Protein AF-A0A0B3AJX7-F1 (afdb_monomer_lite)

Structure (mmCIF, N/CA/C/O backbone):
data_AF-A0A0B3AJX7-F1
#
_entry.id   AF-A0A0B3AJX7-F1
#
loop_
_atom_site.group_PDB
_atom_site.id
_atom_site.type_symbol
_atom_site.label_atom_id
_atom_site.label_alt_id
_atom_site.label_comp_id
_atom_site.label_asym_id
_atom_site.label_entity_id
_atom_site.label_seq_id
_atom_site.pdbx_PDB_ins_code
_atom_site.Cartn_x
_atom_site.Cartn_y
_atom_site.Cartn_z
_atom_site.occupancy
_atom_site.B_iso_or_equiv
_atom_site.auth_seq_id
_atom_site.auth_comp_id
_ato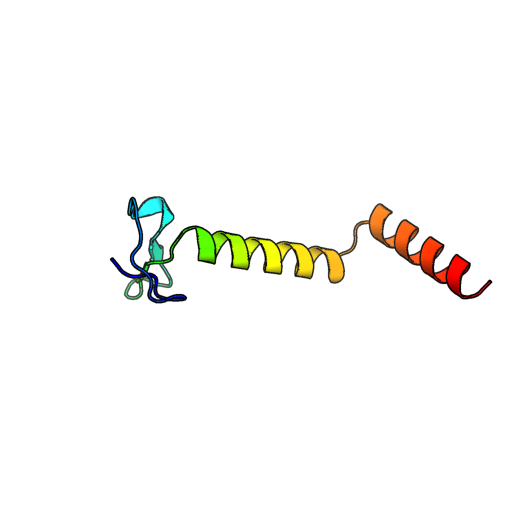m_site.auth_asym_id
_atom_site.auth_atom_id
_atom_site.pdbx_PDB_model_num
ATOM 1 N N . MET A 1 1 ? -6.797 5.068 18.095 1.00 86.38 1 MET A N 1
ATOM 2 C CA . MET A 1 1 ? -6.999 3.963 17.122 1.00 86.38 1 MET A CA 1
ATOM 3 C C . MET A 1 1 ? -5.656 3.334 16.781 1.00 86.38 1 MET A C 1
ATOM 5 O O . MET A 1 1 ? -4.695 4.077 16.638 1.00 86.38 1 MET A O 1
ATOM 9 N N . ASN A 1 2 ? -5.590 2.010 16.596 1.00 94.19 2 ASN A N 1
ATOM 10 C CA . ASN A 1 2 ? -4.352 1.322 16.204 1.00 94.19 2 ASN A CA 1
ATOM 11 C C . ASN A 1 2 ? -4.382 0.922 14.725 1.00 94.19 2 ASN A C 1
ATOM 13 O O . ASN A 1 2 ? -5.412 0.475 14.215 1.00 94.19 2 ASN A O 1
ATOM 17 N N . CYS A 1 3 ? -3.240 1.042 14.050 1.00 95.12 3 CYS A N 1
ATOM 18 C CA . CYS A 1 3 ? -3.061 0.580 12.679 1.00 95.12 3 CYS A CA 1
ATOM 19 C C . CYS A 1 3 ? -3.188 -0.949 12.608 1.00 95.12 3 CYS A C 1
ATOM 21 O O . CYS A 1 3 ? -2.507 -1.680 13.332 1.00 95.12 3 CYS A O 1
ATOM 23 N N . LYS A 1 4 ? -4.018 -1.463 11.695 1.00 95.62 4 LYS A N 1
ATOM 24 C CA . LYS A 1 4 ? -4.234 -2.905 11.510 1.00 95.62 4 LYS A CA 1
ATOM 25 C C . LYS A 1 4 ? -2.953 -3.630 11.088 1.00 95.62 4 LYS A C 1
ATOM 27 O O . LYS A 1 4 ? -2.776 -4.777 11.504 1.00 95.62 4 LYS A O 1
ATOM 32 N N . LEU A 1 5 ? -2.084 -2.957 10.326 1.00 94.38 5 LEU A N 1
ATOM 33 C CA . LEU A 1 5 ? -0.861 -3.519 9.746 1.00 94.38 5 LEU A CA 1
ATOM 34 C C . LEU A 1 5 ? 0.318 -3.516 10.726 1.00 94.38 5 LEU A C 1
ATOM 36 O O . LEU A 1 5 ? 0.877 -4.570 11.000 1.00 94.38 5 LEU A O 1
ATOM 40 N N . CYS A 1 6 ? 0.682 -2.360 11.289 1.00 95.75 6 CYS A N 1
ATOM 41 C CA . CYS A 1 6 ? 1.868 -2.240 12.149 1.00 95.75 6 CYS A CA 1
ATOM 42 C C . CYS A 1 6 ? 1.570 -2.207 13.655 1.00 95.75 6 CYS A C 1
ATOM 44 O O . CYS A 1 6 ? 2.501 -2.094 14.445 1.00 95.75 6 CYS A O 1
ATOM 46 N N . LYS A 1 7 ? 0.291 -2.265 14.056 1.00 96.56 7 LYS A N 1
ATOM 47 C CA . LYS A 1 7 ? -0.199 -2.237 15.451 1.00 96.56 7 LYS A CA 1
ATOM 48 C C . LYS A 1 7 ? 0.126 -0.977 16.262 1.00 96.56 7 LYS A C 1
ATOM 50 O O . LYS A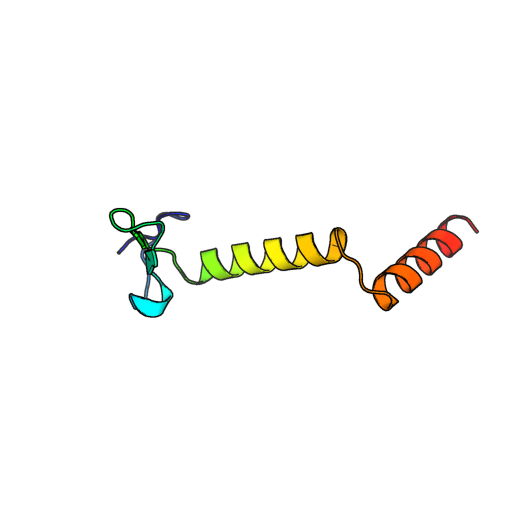 1 7 ? -0.349 -0.861 17.386 1.00 96.56 7 LYS A O 1
ATOM 55 N N . LYS A 1 8 ? 0.856 -0.016 15.693 1.00 95.75 8 LYS A N 1
ATOM 56 C CA . LYS A 1 8 ? 1.130 1.286 16.312 1.00 95.75 8 LYS A CA 1
ATOM 57 C C . LYS A 1 8 ? -0.136 2.141 16.412 1.00 95.75 8 LYS A C 1
ATOM 59 O O . LYS A 1 8 ? -1.046 2.003 15.588 1.00 95.75 8 LYS A O 1
ATOM 64 N N . SER A 1 9 ? -0.157 3.039 17.395 1.00 95.50 9 SER A N 1
ATOM 65 C CA . SER A 1 9 ? -1.169 4.095 17.482 1.00 95.50 9 SER A CA 1
ATOM 66 C C . SER A 1 9 ? -1.097 4.999 16.248 1.00 95.50 9 SER A C 1
ATOM 68 O O . SER A 1 9 ? -0.012 5.251 15.723 1.00 95.50 9 SER A O 1
ATOM 70 N N . ILE A 1 10 ? -2.252 5.447 15.761 1.00 94.69 10 ILE A N 1
ATOM 71 C CA . ILE A 1 10 ? -2.354 6.408 14.661 1.00 94.69 10 ILE A CA 1
ATOM 72 C C . ILE A 1 10 ? -2.456 7.806 15.269 1.00 94.69 10 ILE A C 1
ATOM 74 O O . ILE A 1 10 ? -3.483 8.144 15.861 1.00 94.69 10 ILE A O 1
ATOM 78 N N . GLU A 1 11 ? -1.401 8.599 15.119 1.00 90.50 11 GLU A N 1
ATOM 79 C CA . GLU A 1 11 ? -1.419 10.027 15.441 1.00 90.50 11 GLU A CA 1
ATOM 80 C C . GLU A 1 11 ? -2.255 10.793 14.409 1.00 90.50 11 GLU A C 1
ATOM 82 O O . GLU A 1 11 ? -2.254 10.435 13.230 1.00 90.50 11 GLU A O 1
ATOM 87 N N . ASN A 1 12 ? -2.975 11.830 14.854 1.00 88.69 12 ASN A N 1
ATOM 88 C CA . ASN A 1 12 ? -3.831 12.673 14.006 1.00 88.69 12 ASN A CA 1
ATOM 89 C C . ASN A 1 12 ? -4.811 11.860 13.143 1.00 88.69 12 ASN A C 1
ATOM 91 O O . ASN A 1 12 ? -4.866 11.996 11.923 1.00 88.69 12 ASN A O 1
ATOM 95 N N . TYR A 1 13 ? -5.559 10.960 13.785 1.00 91.88 13 TYR A N 1
ATOM 96 C CA . TYR A 1 13 ? -6.500 10.092 13.085 1.00 91.88 13 TYR A CA 1
ATOM 97 C C . TYR A 1 13 ? -7.597 10.893 12.366 1.00 91.88 13 TYR A C 1
ATOM 99 O O . TYR A 1 13 ? -8.370 11.612 12.999 1.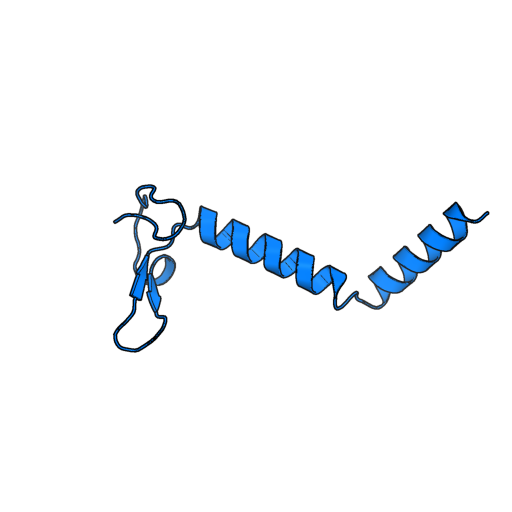00 91.88 13 TYR A O 1
ATOM 107 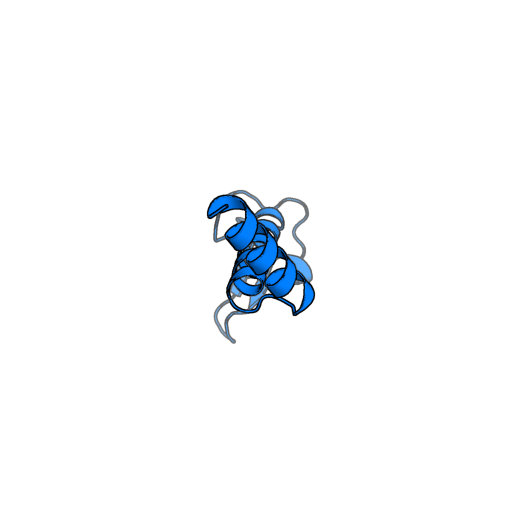N N . HIS A 1 14 ? -7.739 10.648 11.065 1.00 91.19 14 HIS A N 1
ATOM 108 C CA . HIS A 1 14 ? -8.833 11.126 10.229 1.00 91.19 14 HIS A CA 1
ATOM 109 C C . HIS A 1 14 ? -9.431 9.956 9.450 1.00 91.19 14 HIS A C 1
ATOM 111 O O . HIS A 1 14 ? -8.734 9.271 8.704 1.00 91.19 14 HIS A O 1
ATOM 117 N N . SER A 1 15 ? -10.734 9.717 9.608 1.00 90.56 15 SER A N 1
ATOM 118 C CA . SER A 1 15 ? -11.398 8.564 8.983 1.00 90.56 15 SER A CA 1
ATOM 119 C C . SER A 1 15 ? -11.258 8.547 7.455 1.00 90.56 15 SER A C 1
ATOM 121 O O . SER A 1 15 ? -10.990 7.490 6.899 1.00 90.56 15 SER A O 1
ATOM 123 N N . GLU A 1 16 ? -11.312 9.704 6.795 1.00 90.19 16 GLU A N 1
ATOM 124 C CA . GLU A 1 16 ? -11.139 9.842 5.340 1.00 90.19 16 GLU A CA 1
ATOM 125 C C . GLU A 1 16 ? -9.763 9.382 4.835 1.00 90.19 16 GLU A C 1
ATOM 127 O O . GLU A 1 16 ? -9.650 8.879 3.720 1.00 90.19 16 GLU A O 1
ATOM 132 N N . PHE A 1 17 ? -8.720 9.517 5.659 1.00 88.88 17 PHE A N 1
ATOM 133 C CA . PHE A 1 17 ? -7.341 9.199 5.275 1.00 88.88 17 PHE A CA 1
ATOM 134 C C . PHE A 1 17 ? -6.832 7.885 5.869 1.00 88.88 17 PHE A C 1
ATOM 136 O O . PHE A 1 17 ? -5.924 7.261 5.323 1.00 88.88 17 PHE A O 1
ATOM 143 N N . ASN A 1 18 ? -7.384 7.460 7.006 1.00 93.38 18 ASN A N 1
ATOM 144 C CA . ASN A 1 18 ? -6.905 6.297 7.744 1.00 93.38 18 ASN A CA 1
ATOM 145 C C . ASN A 1 18 ? -7.828 5.089 7.640 1.00 93.38 18 ASN A C 1
ATOM 147 O O . ASN A 1 18 ? -7.365 3.979 7.897 1.00 93.38 18 ASN A O 1
ATOM 151 N N . GLN A 1 19 ? -9.110 5.257 7.314 1.00 93.44 19 GLN A N 1
ATOM 152 C CA . GLN A 1 19 ? -10.045 4.141 7.263 1.00 93.44 19 GLN A CA 1
ATOM 153 C C . GLN A 1 19 ? -10.160 3.594 5.842 1.00 93.44 19 GLN A C 1
ATOM 155 O O . GLN A 1 19 ? -10.694 4.235 4.944 1.00 93.44 19 GLN A O 1
ATOM 160 N N . LEU A 1 20 ? -9.716 2.355 5.659 1.00 91.56 20 LEU A N 1
ATOM 161 C CA . LEU A 1 20 ? -9.966 1.592 4.447 1.00 91.56 20 LEU A CA 1
ATOM 162 C C . LEU A 1 20 ? -11.250 0.778 4.627 1.00 91.56 20 LEU A C 1
ATOM 164 O O . LEU A 1 20 ? -11.334 -0.077 5.516 1.00 91.56 20 LEU A O 1
ATOM 168 N N . LYS A 1 21 ? -12.245 1.036 3.775 1.00 92.44 21 LYS A N 1
ATOM 169 C CA . LYS A 1 21 ? -13.456 0.217 3.666 1.00 92.44 21 LYS A CA 1
ATOM 170 C C . LYS A 1 21 ? -13.178 -0.939 2.703 1.00 92.44 21 LYS A C 1
ATOM 172 O O . LYS A 1 21 ? -12.855 -0.697 1.545 1.00 92.44 21 LYS A O 1
ATOM 177 N N . ILE A 1 22 ? -13.270 -2.170 3.200 1.00 90.62 22 ILE A N 1
ATOM 178 C CA . ILE A 1 22 ? -13.075 -3.391 2.403 1.00 90.62 22 ILE A CA 1
ATOM 179 C C . ILE A 1 22 ? -14.416 -3.811 1.793 1.00 90.62 22 ILE A C 1
ATOM 181 O O . ILE A 1 22 ? -14.493 -4.089 0.602 1.00 90.62 22 ILE A O 1
ATOM 185 N N . ASP A 1 23 ? -15.478 -3.774 2.599 1.00 92.88 23 ASP A N 1
ATOM 186 C CA . ASP A 1 23 ? -16.863 -3.995 2.182 1.00 92.88 23 ASP A CA 1
ATOM 187 C C . ASP A 1 23 ? -17.830 -3.253 3.126 1.00 92.88 23 ASP A C 1
ATOM 189 O O . ASP A 1 23 ? -17.429 -2.358 3.875 1.00 92.88 23 ASP A O 1
ATOM 193 N N . GLU A 1 24 ? -19.126 -3.555 3.060 1.00 90.94 24 GLU A N 1
ATOM 194 C CA . GLU A 1 24 ? -20.150 -2.901 3.882 1.00 90.94 24 GLU A CA 1
ATOM 195 C C . GLU A 1 24 ? -19.961 -3.112 5.389 1.00 90.94 24 GLU A C 1
ATOM 197 O O . GLU A 1 24 ? -20.207 -2.191 6.171 1.00 90.94 24 GLU A O 1
ATOM 202 N N . SER A 1 25 ? -19.461 -4.281 5.783 1.00 93.06 25 SER A N 1
ATOM 203 C CA . SER A 1 25 ? -19.278 -4.702 7.174 1.00 93.06 25 SER A CA 1
ATOM 204 C C . SER A 1 25 ? -17.840 -4.556 7.679 1.00 93.06 25 SER A C 1
ATOM 206 O O . SER A 1 25 ? -17.616 -4.402 8.881 1.00 93.06 25 SER A O 1
ATOM 208 N N . HIS A 1 26 ? -16.854 -4.544 6.780 1.00 92.38 26 HIS A N 1
ATOM 209 C CA . HIS A 1 26 ? -15.441 -4.565 7.138 1.00 92.38 26 HIS A CA 1
ATOM 210 C C . HIS A 1 26 ? -14.753 -3.233 6.850 1.00 92.38 26 HIS A C 1
ATOM 212 O O . HIS A 1 26 ? -14.611 -2.783 5.709 1.00 92.38 26 HIS A O 1
ATOM 218 N N . LYS A 1 27 ? -14.247 -2.625 7.925 1.00 93.81 27 LYS A N 1
ATOM 219 C CA . LYS A 1 27 ? -13.435 -1.409 7.887 1.00 93.81 27 LYS A CA 1
ATOM 220 C C . LYS A 1 27 ? -12.183 -1.611 8.728 1.00 93.81 27 LYS A C 1
ATOM 222 O O . LYS A 1 27 ? -12.244 -2.182 9.818 1.00 93.81 27 LYS A O 1
ATOM 227 N N . VAL A 1 28 ? -11.043 -1.137 8.240 1.00 94.12 28 VAL A N 1
ATOM 228 C CA . VAL A 1 28 ? -9.767 -1.210 8.961 1.00 94.12 28 VAL A CA 1
ATOM 229 C C . VAL A 1 28 ? -9.085 0.146 8.986 1.00 94.12 28 VAL A C 1
ATOM 231 O O . VAL A 1 28 ? -9.163 0.907 8.030 1.00 94.12 28 VAL A O 1
ATOM 234 N N . ASN A 1 29 ? -8.390 0.435 10.083 1.00 95.38 29 ASN A N 1
ATOM 235 C CA . ASN A 1 29 ? -7.626 1.668 10.225 1.00 95.38 29 ASN A CA 1
ATOM 236 C C . ASN A 1 29 ? -6.158 1.401 9.882 1.00 95.38 29 ASN A C 1
ATOM 238 O O . ASN A 1 29 ? -5.569 0.446 10.392 1.00 95.38 29 ASN A O 1
ATOM 242 N N . ILE A 1 30 ? -5.558 2.231 9.039 1.00 95.44 30 ILE A N 1
ATOM 243 C CA . ILE A 1 30 ? -4.179 2.113 8.568 1.00 95.44 30 ILE A CA 1
ATOM 244 C C . ILE A 1 30 ? -3.487 3.471 8.748 1.00 95.44 30 ILE A C 1
ATOM 246 O O . ILE A 1 30 ? -4.044 4.518 8.421 1.00 95.44 30 ILE A O 1
ATOM 250 N N . CYS A 1 31 ? -2.275 3.470 9.308 1.00 94.94 31 CYS A N 1
ATOM 251 C CA . CYS A 1 31 ? -1.477 4.690 9.426 1.00 94.94 31 CYS A CA 1
ATOM 252 C C . CYS A 1 31 ? -0.866 5.096 8.076 1.00 94.94 31 CYS A C 1
ATOM 254 O O . CYS A 1 31 ? -0.614 4.249 7.214 1.00 94.94 31 CYS A O 1
ATOM 256 N N . LEU A 1 32 ? -0.558 6.387 7.936 1.00 91.62 32 LEU A N 1
ATOM 257 C CA . LEU A 1 32 ? 0.028 6.954 6.722 1.00 91.62 32 LEU A CA 1
ATOM 258 C C . LEU A 1 32 ? 1.342 6.264 6.320 1.00 91.62 32 LEU A C 1
ATOM 260 O O . LEU A 1 32 ? 1.535 5.941 5.153 1.00 91.62 32 LEU A O 1
ATOM 264 N N . ASP A 1 33 ? 2.204 5.932 7.283 1.00 93.38 33 ASP A N 1
ATOM 265 C CA . ASP A 1 33 ? 3.462 5.220 7.019 1.00 93.38 33 ASP A CA 1
ATOM 266 C C . ASP A 1 33 ? 3.256 3.880 6.306 1.00 93.38 33 ASP A C 1
ATOM 268 O O . ASP A 1 33 ? 4.017 3.509 5.411 1.00 93.38 33 ASP A O 1
ATOM 272 N N . CYS A 1 34 ? 2.234 3.125 6.711 1.00 94.00 34 CYS A N 1
ATOM 273 C CA . CYS A 1 34 ? 1.919 1.846 6.089 1.00 94.00 34 CYS A CA 1
ATOM 274 C C . CYS A 1 34 ? 1.347 2.031 4.680 1.00 94.00 34 CYS A C 1
ATOM 276 O O . CYS A 1 34 ? 1.716 1.268 3.787 1.00 94.00 34 CYS A O 1
ATOM 278 N N . ILE A 1 35 ? 0.508 3.051 4.471 1.00 91.31 35 ILE A N 1
ATOM 279 C CA . ILE A 1 35 ? -0.004 3.414 3.142 1.00 91.31 35 ILE A CA 1
ATOM 280 C C . ILE A 1 35 ? 1.164 3.777 2.220 1.00 91.31 35 ILE A C 1
ATOM 282 O O . ILE A 1 35 ? 1.289 3.219 1.135 1.00 91.31 35 ILE A O 1
ATOM 286 N N . ASN A 1 36 ? 2.086 4.623 2.680 1.00 92.88 36 ASN A N 1
ATOM 287 C CA . ASN A 1 36 ? 3.252 5.043 1.902 1.00 92.88 36 ASN A CA 1
ATOM 288 C C . ASN A 1 36 ? 4.144 3.861 1.500 1.00 92.88 36 ASN A C 1
ATOM 290 O O . ASN A 1 36 ? 4.580 3.772 0.352 1.00 92.88 36 ASN A O 1
ATOM 294 N N . LYS A 1 37 ? 4.387 2.917 2.420 1.00 95.19 37 LYS A N 1
ATOM 295 C CA . LYS A 1 37 ? 5.141 1.688 2.116 1.00 95.19 37 LYS A CA 1
ATOM 296 C C . LYS A 1 37 ? 4.454 0.843 1.047 1.00 95.19 37 LYS A C 1
ATOM 298 O O . LYS A 1 37 ? 5.125 0.368 0.134 1.00 95.19 37 LYS A O 1
ATOM 303 N N . PHE A 1 38 ? 3.136 0.681 1.148 1.00 91.88 38 PHE A N 1
ATOM 304 C CA . PHE A 1 38 ? 2.352 -0.048 0.155 1.00 91.88 38 PHE A CA 1
ATOM 305 C C . PHE A 1 38 ? 2.417 0.628 -1.220 1.00 91.88 38 PHE A C 1
ATOM 307 O O . PHE A 1 38 ? 2.749 -0.029 -2.205 1.00 91.88 38 PHE A O 1
ATOM 314 N N . MET A 1 39 ? 2.197 1.944 -1.280 1.00 92.75 39 MET A N 1
ATOM 315 C CA . MET A 1 39 ? 2.245 2.706 -2.531 1.00 92.75 39 MET A CA 1
ATOM 316 C C . MET A 1 39 ? 3.621 2.630 -3.194 1.00 92.75 39 MET A C 1
ATOM 318 O O . MET A 1 39 ? 3.709 2.439 -4.405 1.00 92.75 39 MET A O 1
ATOM 322 N N . LYS A 1 40 ? 4.701 2.707 -2.409 1.00 95.38 40 LYS A N 1
ATOM 323 C CA . LYS A 1 40 ? 6.066 2.563 -2.926 1.00 95.38 40 LYS A CA 1
ATOM 324 C C . LYS A 1 40 ? 6.306 1.175 -3.522 1.00 95.38 40 LYS A C 1
ATOM 326 O O . LYS A 1 40 ? 6.771 1.068 -4.653 1.00 95.38 40 LYS A O 1
ATOM 331 N N . TRP A 1 41 ? 5.943 0.117 -2.796 1.00 95.12 41 TRP A N 1
ATOM 332 C CA . TRP A 1 41 ? 6.049 -1.255 -3.301 1.00 95.12 41 TRP A CA 1
ATOM 333 C C . TRP A 1 41 ? 5.239 -1.455 -4.591 1.00 95.12 41 TRP A C 1
ATOM 335 O O . TRP A 1 41 ? 5.726 -2.061 -5.550 1.00 95.12 41 TRP A O 1
ATOM 345 N N . GLN A 1 42 ? 4.021 -0.912 -4.639 1.00 93.56 42 GLN A N 1
ATOM 346 C CA . GLN A 1 42 ? 3.162 -0.974 -5.815 1.00 93.56 42 GLN A CA 1
ATOM 347 C C . GLN A 1 42 ? 3.830 -0.281 -7.010 1.00 93.56 42 GLN A C 1
ATOM 349 O O . GLN A 1 42 ? 3.951 -0.886 -8.074 1.00 93.56 42 GLN A O 1
ATOM 354 N N . GLN A 1 43 ? 4.315 0.952 -6.837 1.00 92.62 43 GLN A N 1
ATOM 355 C CA . GLN A 1 43 ? 5.018 1.705 -7.882 1.00 92.62 43 GLN A CA 1
ATOM 356 C C . GLN A 1 43 ? 6.233 0.945 -8.426 1.00 92.62 43 GLN A C 1
ATOM 358 O O . GLN A 1 43 ? 6.383 0.815 -9.641 1.00 92.62 43 GLN A O 1
ATOM 363 N N . GLU A 1 44 ? 7.074 0.396 -7.546 1.00 92.75 44 GLU A N 1
ATOM 364 C CA . GLU A 1 44 ? 8.248 -0.393 -7.938 1.00 92.75 44 GLU A CA 1
ATOM 365 C C . GLU A 1 44 ? 7.859 -1.656 -8.716 1.00 92.75 44 GLU A C 1
ATOM 367 O O . GLU A 1 44 ? 8.511 -2.016 -9.698 1.00 92.75 44 GLU A O 1
ATOM 372 N N . THR A 1 45 ? 6.778 -2.319 -8.306 1.00 92.94 45 THR A N 1
ATOM 373 C CA . THR A 1 45 ? 6.262 -3.517 -8.978 1.00 92.94 45 THR A CA 1
ATOM 374 C C . THR A 1 45 ? 5.740 -3.182 -10.374 1.00 92.94 45 THR A C 1
ATOM 376 O O . THR A 1 45 ? 6.130 -3.833 -11.345 1.00 92.94 45 THR A O 1
ATOM 379 N N . TYR A 1 46 ? 4.935 -2.124 -10.514 1.00 90.94 46 TYR A N 1
ATOM 380 C CA . TYR A 1 46 ? 4.446 -1.671 -11.820 1.00 90.94 46 TYR A CA 1
ATOM 381 C C . TYR A 1 46 ? 5.584 -1.242 -12.745 1.00 90.94 46 TYR A C 1
ATOM 383 O O . TYR A 1 46 ? 5.573 -1.605 -13.918 1.00 90.94 46 TYR A O 1
ATOM 391 N N . ALA A 1 47 ? 6.593 -0.535 -12.232 1.00 89.25 47 ALA A N 1
ATOM 392 C CA . ALA A 1 47 ? 7.746 -0.119 -13.028 1.00 89.25 47 ALA A CA 1
ATOM 393 C C . ALA A 1 47 ? 8.538 -1.311 -13.598 1.00 89.25 47 ALA A C 1
ATOM 395 O O . ALA A 1 47 ? 9.059 -1.225 -14.711 1.00 89.25 47 ALA A O 1
ATOM 396 N N . LYS A 1 48 ? 8.611 -2.426 -12.858 1.00 86.94 48 LYS A N 1
ATOM 397 C CA . LYS A 1 48 ? 9.263 -3.668 -13.306 1.00 86.94 48 LYS A CA 1
ATOM 398 C C . LYS A 1 48 ? 8.424 -4.440 -14.320 1.00 86.94 48 LYS A C 1
ATOM 400 O O . LYS A 1 48 ? 8.966 -4.907 -15.316 1.00 86.94 48 LYS A O 1
ATOM 405 N N . LEU A 1 49 ? 7.123 -4.587 -14.066 1.00 88.50 49 LEU A N 1
ATOM 406 C CA . LEU A 1 49 ? 6.227 -5.378 -14.916 1.00 88.50 49 LEU A CA 1
ATOM 407 C C . LEU A 1 49 ? 5.854 -4.653 -16.215 1.00 88.50 49 LEU A C 1
ATOM 409 O O . LEU A 1 49 ? 5.716 -5.280 -17.263 1.00 88.50 49 LEU A O 1
ATOM 413 N N . PHE A 1 50 ? 5.735 -3.328 -16.161 1.00 89.81 50 PHE A N 1
ATOM 414 C CA . PHE A 1 50 ? 5.304 -2.491 -17.278 1.00 89.81 50 PHE A CA 1
ATOM 415 C C . PHE A 1 50 ? 6.309 -1.361 -17.529 1.00 89.81 50 PHE A C 1
ATOM 417 O O . PHE A 1 50 ? 5.987 -0.179 -17.369 1.00 89.81 50 PHE A O 1
ATOM 424 N N . PRO A 1 51 ? 7.549 -1.693 -17.926 1.00 84.44 51 PRO A N 1
ATOM 425 C CA . PRO A 1 51 ? 8.560 -0.683 -18.167 1.00 84.44 51 PRO A CA 1
ATOM 426 C C . PRO A 1 51 ? 8.140 0.201 -19.343 1.00 84.44 51 PRO A C 1
ATOM 428 O O . PRO A 1 51 ? 7.736 -0.276 -20.410 1.00 84.44 51 PRO A O 1
ATOM 431 N N . THR A 1 52 ? 8.272 1.512 -19.157 1.00 86.31 52 THR A N 1
ATOM 432 C CA . THR A 1 52 ? 8.026 2.487 -20.222 1.00 86.31 52 THR A CA 1
ATOM 433 C C . THR A 1 52 ? 8.988 2.262 -21.392 1.00 86.31 52 THR A C 1
ATOM 435 O O . THR A 1 52 ? 10.057 1.665 -21.242 1.00 86.31 52 THR A O 1
ATOM 438 N N . LYS A 1 53 ? 8.654 2.790 -22.579 1.00 83.62 53 LYS A N 1
ATOM 439 C CA . LYS A 1 53 ? 9.539 2.717 -23.760 1.00 83.62 53 LYS A CA 1
ATOM 440 C C . LYS A 1 53 ? 10.954 3.236 -23.462 1.00 83.62 53 LYS A C 1
ATOM 442 O O . LYS A 1 53 ? 11.926 2.684 -23.969 1.00 83.62 53 LYS A O 1
ATOM 447 N N . ILE A 1 54 ? 11.067 4.277 -22.634 1.00 81.56 54 ILE A N 1
ATOM 448 C CA . ILE A 1 54 ? 12.350 4.854 -22.213 1.00 81.56 54 ILE A CA 1
ATOM 449 C C . ILE A 1 54 ? 13.092 3.890 -21.280 1.00 81.56 54 ILE A C 1
ATOM 451 O O . ILE A 1 54 ? 14.266 3.608 -21.514 1.00 81.56 54 ILE A O 1
ATOM 455 N N . ALA A 1 55 ? 12.404 3.334 -20.278 1.00 81.94 55 ALA A N 1
ATOM 456 C CA . ALA A 1 55 ? 12.990 2.368 -19.351 1.00 81.94 55 ALA A CA 1
ATOM 457 C C . ALA A 1 55 ? 13.485 1.103 -20.073 1.00 81.94 55 ALA A C 1
ATOM 459 O O . ALA A 1 55 ? 14.616 0.682 -19.840 1.00 81.94 55 ALA A O 1
ATOM 460 N N . LYS A 1 56 ? 12.703 0.556 -21.019 1.00 82.62 56 LYS A N 1
ATOM 461 C CA . LYS A 1 56 ? 13.131 -0.575 -21.865 1.00 82.62 56 LYS A CA 1
ATOM 462 C C . LYS A 1 56 ? 14.415 -0.261 -22.634 1.00 82.62 56 LYS A C 1
ATOM 464 O O . LYS A 1 56 ? 15.383 -1.005 -22.517 1.00 82.62 56 LYS A O 1
ATOM 469 N N . LYS A 1 57 ? 14.462 0.875 -23.345 1.00 84.50 57 LYS A N 1
ATOM 470 C CA . LYS A 1 57 ? 15.661 1.301 -24.09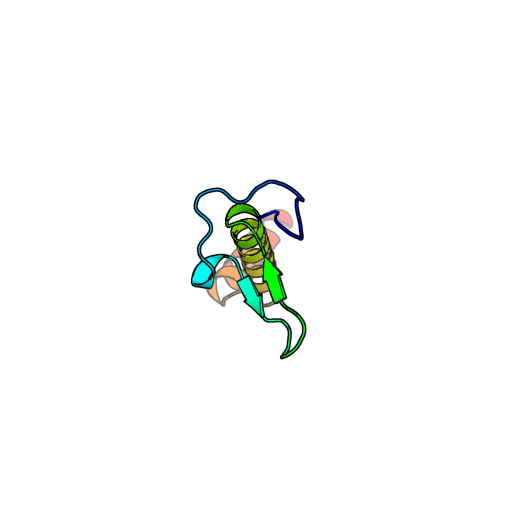5 1.00 84.50 57 LYS A CA 1
ATOM 471 C C . LYS A 1 57 ? 16.894 1.455 -23.201 1.00 84.50 57 LYS A C 1
ATOM 473 O O . LYS A 1 57 ? 18.008 1.169 -23.634 1.00 84.50 57 LYS A O 1
ATOM 478 N N . TYR A 1 58 ? 16.717 1.938 -21.974 1.00 81.25 58 TYR A N 1
ATOM 479 C CA . TYR A 1 58 ? 17.813 2.079 -21.017 1.00 81.25 58 TYR A CA 1
ATOM 480 C C . TYR A 1 58 ? 18.318 0.715 -20.518 1.00 81.25 58 TYR A C 1
ATOM 482 O O . TYR A 1 58 ? 19.526 0.483 -20.525 1.00 81.25 58 TYR A O 1
ATOM 490 N N . MET A 1 59 ? 17.415 -0.215 -20.184 1.00 81.12 59 MET A N 1
ATOM 491 C CA . M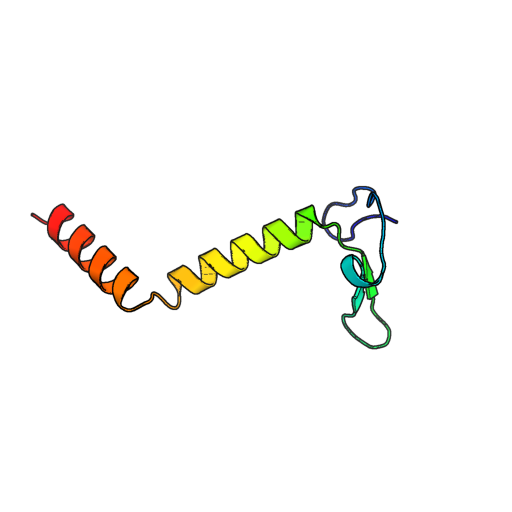ET A 1 59 ? 17.780 -1.587 -19.795 1.00 81.12 59 MET A CA 1
ATOM 492 C C . MET A 1 59 ? 18.511 -2.337 -20.919 1.00 81.12 59 MET A C 1
ATOM 494 O O . MET A 1 59 ? 19.533 -2.970 -20.672 1.00 81.12 59 MET A O 1
ATOM 498 N N . GLU A 1 60 ? 18.054 -2.212 -22.169 1.00 85.56 60 GLU A N 1
ATOM 499 C CA . GLU A 1 60 ? 18.729 -2.794 -23.341 1.00 85.56 60 GLU A CA 1
ATOM 500 C C . GLU A 1 60 ? 20.157 -2.255 -23.520 1.00 85.56 60 GLU A C 1
ATOM 502 O O . GLU A 1 60 ? 21.076 -3.015 -23.832 1.00 85.56 60 GLU A O 1
ATOM 507 N N . LYS A 1 61 ? 20.363 -0.947 -23.303 1.00 82.81 61 LYS A N 1
ATOM 508 C CA . LYS A 1 61 ? 21.695 -0.325 -23.360 1.00 82.81 61 LYS A CA 1
ATOM 509 C C . LYS A 1 61 ? 22.619 -0.829 -22.255 1.00 82.81 61 LYS A C 1
ATOM 511 O O . LYS A 1 61 ? 23.790 -1.073 -22.534 1.00 82.81 61 LYS A O 1
ATOM 516 N N . ILE A 1 62 ? 22.113 -0.986 -21.031 1.00 80.38 62 ILE A N 1
ATOM 517 C CA . ILE A 1 62 ? 22.891 -1.548 -19.917 1.00 80.38 62 ILE A CA 1
ATOM 518 C C . ILE A 1 62 ? 23.321 -2.978 -20.246 1.00 80.38 62 ILE A C 1
ATOM 520 O O . ILE A 1 62 ? 24.507 -3.283 -20.167 1.00 80.38 62 ILE A O 1
ATOM 524 N N . ASN A 1 63 ? 22.389 -3.825 -20.688 1.00 75.44 63 ASN A N 1
ATOM 525 C CA . ASN A 1 63 ? 22.687 -5.224 -20.999 1.00 75.44 63 ASN A CA 1
ATOM 526 C C . ASN A 1 63 ? 23.738 -5.360 -22.109 1.00 75.44 63 ASN A C 1
ATOM 528 O O . ASN A 1 63 ? 24.639 -6.183 -21.995 1.00 75.44 63 ASN A O 1
ATOM 532 N N . LYS A 1 64 ? 23.687 -4.510 -23.144 1.00 75.19 64 LYS A N 1
ATOM 533 C CA . LYS A 1 64 ? 24.716 -4.488 -24.199 1.00 75.19 64 LYS A CA 1
ATOM 534 C C . LYS A 1 64 ? 26.106 -4.101 -23.689 1.00 75.19 64 LYS A C 1
ATOM 536 O O . LYS A 1 64 ? 27.076 -4.622 -24.213 1.00 75.19 64 LYS A O 1
ATOM 541 N N . LYS A 1 65 ? 26.196 -3.212 -22.694 1.00 70.69 65 LYS A N 1
ATOM 542 C CA . LYS A 1 65 ? 27.469 -2.734 -22.129 1.00 70.69 65 LYS A CA 1
ATOM 543 C C . LYS A 1 65 ? 28.107 -3.722 -21.143 1.00 70.69 65 LYS A C 1
ATOM 545 O O . LYS A 1 65 ? 29.293 -3.623 -20.879 1.00 70.69 65 LYS A O 1
ATOM 550 N N . ILE A 1 66 ? 27.319 -4.635 -20.573 1.00 70.50 66 ILE A N 1
ATOM 551 C CA . ILE A 1 66 ? 27.809 -5.682 -19.658 1.00 70.50 66 ILE A CA 1
ATOM 552 C C . ILE A 1 66 ? 28.380 -6.881 -20.435 1.00 70.50 66 ILE A C 1
ATOM 554 O O . ILE A 1 66 ? 29.240 -7.587 -19.923 1.00 70.50 66 ILE A O 1
ATOM 558 N N . ILE A 1 67 ? 27.896 -7.120 -21.658 1.00 62.06 67 ILE A N 1
ATOM 559 C CA . ILE A 1 67 ? 28.304 -8.254 -22.508 1.00 62.06 67 ILE A CA 1
ATOM 560 C C . ILE A 1 67 ? 29.492 -7.889 -23.431 1.00 62.06 67 ILE A C 1
ATOM 562 O O . ILE A 1 67 ? 30.078 -8.771 -24.054 1.00 62.06 67 ILE A O 1
ATOM 566 N N . SER A 1 68 ? 29.848 -6.603 -23.519 1.00 54.25 68 SER A N 1
ATOM 567 C CA . SER A 1 68 ? 30.990 -6.060 -24.275 1.00 54.25 68 SER A CA 1
ATOM 568 C C . SER A 1 68 ? 32.199 -5.809 -23.386 1.00 54.25 68 SER A C 1
ATOM 570 O O . SER A 1 68 ? 33.323 -6.117 -23.826 1.00 54.25 68 SER A O 1
#

Secondary structure (DSSP, 8-state):
-B-TTT--B-TT--HHHHEEE-SSS-EEE--HHHHHHHHHHHHHHHHHHS--HHHHHHHHHHHHHH--

Radius of gyration: 19.08 Å; chains: 1; bounding box: 51×21×42 Å

pLDDT: mean 88.75, std 8.04, range [54.25, 96.56]

Sequence (68 aa):
MNCKLCKKSIENYHSEFNQLKIDESHKVNICLDCINKFMKWQQETYAKLFPTKIAKKYMEKINKKIIS

Foldseek 3Di:
DAAPPPRDDAPPDDCVQFWDDPDPPDIGGHHPVVVVVVVVVVVVVCCVVPPDPVRVVVVVVVVVVVVD